Protein AF-A0AA95NER6-F1 (afdb_monomer)

Sequence (49 aa):
MNYLDCITFAAQHAQDWDLPNDLLPLVIISEAALLSGHEAGHMGHAPWD

Organism: NCBI:txid3019553

Structure (mmCIF, N/CA/C/O backbone):
data_AF-A0AA95NER6-F1
#
_entry.id   AF-A0AA95NER6-F1
#
loop_
_atom_site.group_PDB
_atom_site.id
_atom_site.type_symbol
_atom_site.label_atom_id
_atom_site.label_alt_id
_atom_site.label_comp_id
_atom_site.label_asym_id
_atom_site.label_entity_id
_atom_site.label_seq_id
_atom_site.pdbx_PDB_ins_code
_atom_site.Cartn_x
_atom_site.Cartn_y
_atom_site.Cartn_z
_atom_site.occupancy
_atom_site.B_iso_or_equiv
_atom_site.auth_seq_id
_atom_site.auth_comp_id
_atom_site.auth_asym_id
_atom_site.auth_atom_id
_atom_site.pdbx_PDB_model_num
ATOM 1 N N . MET A 1 1 ? 11.895 -4.205 -6.600 1.00 65.19 1 MET A N 1
ATOM 2 C CA . MET A 1 1 ? 10.562 -4.545 -6.061 1.00 65.19 1 MET A CA 1
ATOM 3 C C . MET A 1 1 ? 9.538 -3.902 -6.996 1.00 65.19 1 MET A C 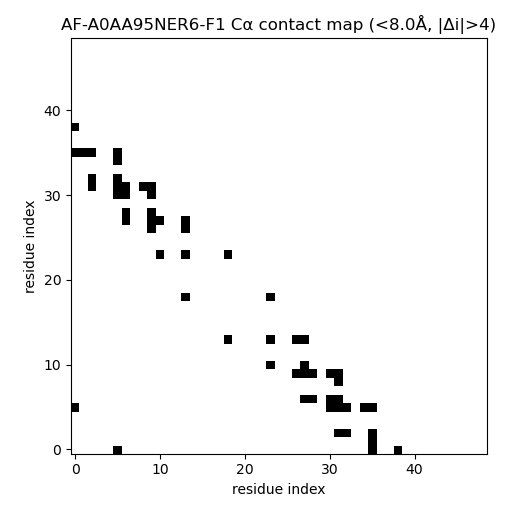1
ATOM 5 O O . MET A 1 1 ? 9.860 -2.889 -7.610 1.00 65.19 1 MET A O 1
ATOM 9 N N . ASN A 1 2 ? 8.362 -4.490 -7.238 1.00 83.06 2 ASN A N 1
ATOM 10 C CA . ASN A 1 2 ? 7.336 -3.791 -8.024 1.00 83.06 2 ASN A CA 1
ATOM 11 C C . ASN A 1 2 ? 6.548 -2.844 -7.103 1.00 83.06 2 ASN A C 1
ATOM 13 O O . ASN A 1 2 ? 6.502 -3.054 -5.894 1.00 83.06 2 ASN A O 1
ATOM 17 N N . TYR A 1 3 ? 5.882 -1.824 -7.644 1.00 79.88 3 TYR A N 1
ATOM 18 C CA . TYR A 1 3 ? 5.142 -0.851 -6.827 1.00 79.88 3 TYR A CA 1
ATOM 19 C C . TYR A 1 3 ? 4.077 -1.513 -5.927 1.00 79.88 3 TYR A C 1
ATOM 21 O O . TYR A 1 3 ? 3.881 -1.106 -4.786 1.00 79.88 3 TYR A O 1
ATOM 29 N N . LEU A 1 4 ? 3.447 -2.594 -6.402 1.00 86.56 4 LEU A N 1
ATOM 30 C CA . LEU A 1 4 ? 2.512 -3.415 -5.618 1.00 86.56 4 LEU A CA 1
ATOM 31 C C . LEU A 1 4 ? 3.168 -4.101 -4.409 1.00 86.56 4 LEU A C 1
ATOM 33 O O . LEU A 1 4 ? 2.550 -4.198 -3.346 1.00 86.56 4 LEU A O 1
ATOM 37 N N . ASP A 1 5 ? 4.419 -4.538 -4.546 1.00 87.00 5 ASP A N 1
ATOM 38 C CA . ASP A 1 5 ? 5.183 -5.112 -3.438 1.00 87.00 5 ASP A CA 1
ATOM 39 C C . ASP A 1 5 ? 5.517 -4.022 -2.406 1.00 87.00 5 ASP A C 1
ATOM 41 O O . ASP A 1 5 ? 5.392 -4.249 -1.204 1.00 87.00 5 ASP A O 1
ATOM 45 N N . CYS A 1 6 ? 5.858 -2.809 -2.863 1.00 87.06 6 CYS A N 1
ATOM 46 C CA . CYS A 1 6 ? 6.086 -1.653 -1.992 1.00 87.06 6 CYS A CA 1
ATOM 47 C C . CYS A 1 6 ? 4.815 -1.238 -1.235 1.00 87.06 6 CYS A C 1
ATOM 49 O O . CYS A 1 6 ? 4.895 -0.950 -0.045 1.00 87.06 6 CYS A O 1
ATOM 51 N N . ILE A 1 7 ? 3.644 -1.253 -1.887 1.00 89.69 7 ILE A N 1
ATOM 52 C CA . ILE A 1 7 ? 2.351 -1.008 -1.223 1.00 89.69 7 ILE A CA 1
ATOM 53 C C . ILE A 1 7 ? 2.089 -2.062 -0.152 1.00 89.69 7 ILE A C 1
ATOM 55 O O . ILE A 1 7 ? 1.685 -1.718 0.953 1.00 89.69 7 ILE A O 1
ATOM 59 N N . THR A 1 8 ? 2.312 -3.339 -0.466 1.00 90.56 8 THR A N 1
ATOM 60 C CA . THR A 1 8 ? 2.055 -4.436 0.477 1.00 90.56 8 THR A CA 1
ATOM 61 C C . THR A 1 8 ? 2.947 -4.315 1.709 1.00 90.56 8 THR A C 1
ATOM 63 O O . THR A 1 8 ? 2.462 -4.431 2.832 1.00 90.56 8 THR A O 1
ATOM 66 N N . PHE A 1 9 ? 4.227 -3.995 1.508 1.00 89.50 9 PHE A N 1
ATOM 67 C CA . PHE A 1 9 ? 5.172 -3.745 2.591 1.00 89.50 9 PHE A CA 1
ATOM 68 C C . PHE A 1 9 ? 4.784 -2.517 3.431 1.00 89.50 9 PHE A C 1
ATOM 70 O O . PHE A 1 9 ? 4.688 -2.614 4.652 1.00 89.50 9 PHE A O 1
ATOM 77 N N . ALA A 1 10 ? 4.490 -1.384 2.787 1.00 89.62 10 ALA A N 1
ATOM 78 C CA . ALA A 1 10 ? 4.080 -0.157 3.468 1.00 89.62 10 ALA A CA 1
ATOM 79 C C . ALA A 1 10 ? 2.757 -0.333 4.233 1.00 89.62 10 ALA A C 1
ATOM 81 O O . ALA A 1 10 ? 2.594 0.198 5.324 1.00 89.62 10 ALA A O 1
ATOM 82 N N . ALA A 1 11 ? 1.821 -1.128 3.707 1.00 88.75 11 ALA A N 1
ATOM 83 C CA . ALA A 1 11 ? 0.581 -1.473 4.395 1.00 88.75 11 ALA A CA 1
ATOM 84 C C . ALA A 1 11 ? 0.837 -2.300 5.655 1.00 88.75 11 ALA A C 1
ATOM 86 O O . ALA A 1 11 ? 0.275 -1.994 6.701 1.00 88.75 11 ALA A O 1
ATOM 87 N N . GLN A 1 12 ? 1.702 -3.314 5.582 1.00 89.81 12 GLN A N 1
ATOM 88 C CA . GLN A 1 12 ? 2.084 -4.109 6.752 1.00 89.81 12 GLN A CA 1
ATOM 89 C C . GLN A 1 12 ? 2.797 -3.263 7.811 1.00 89.81 12 GLN A C 1
ATOM 91 O O . GLN A 1 12 ? 2.552 -3.447 8.998 1.00 89.81 12 GLN A O 1
ATOM 96 N N . HIS A 1 13 ? 3.635 -2.321 7.383 1.00 86.75 13 HIS A N 1
ATOM 97 C CA . HIS A 1 13 ? 4.346 -1.415 8.276 1.00 86.75 13 HIS A CA 1
ATOM 98 C C . HIS A 1 13 ? 3.406 -0.390 8.932 1.00 86.75 13 HIS A C 1
ATOM 100 O O . HIS A 1 13 ? 3.454 -0.202 10.143 1.00 86.75 13 HIS A O 1
ATOM 106 N N . ALA A 1 14 ? 2.473 0.190 8.173 1.00 86.31 14 ALA A N 1
ATOM 107 C CA . ALA A 1 14 ? 1.493 1.146 8.686 1.00 86.31 14 ALA A CA 1
ATOM 108 C C . ALA A 1 14 ? 0.469 0.520 9.653 1.00 86.31 14 ALA A C 1
ATOM 110 O O . ALA A 1 14 ? -0.135 1.241 10.440 1.00 86.31 14 ALA A O 1
ATOM 111 N N . GLN A 1 15 ? 0.265 -0.804 9.620 1.00 84.31 15 GLN A N 1
ATOM 112 C CA . GLN A 1 15 ? -0.564 -1.516 10.607 1.00 84.31 15 GLN A CA 1
ATOM 113 C C . GLN A 1 15 ? 0.063 -1.553 12.008 1.00 84.31 15 GLN A C 1
ATOM 115 O O . GLN A 1 15 ? -0.664 -1.721 12.982 1.00 84.31 15 GLN A O 1
ATOM 120 N N . ASP A 1 16 ? 1.385 -1.409 12.111 1.00 85.25 16 ASP A N 1
ATOM 121 C CA . ASP A 1 16 ? 2.095 -1.320 13.392 1.00 85.25 16 ASP A CA 1
ATOM 122 C C . ASP A 1 16 ? 2.000 0.091 14.004 1.00 85.25 16 ASP A C 1
ATOM 124 O O . ASP A 1 16 ? 2.233 0.289 15.195 1.00 85.25 16 ASP A O 1
ATOM 128 N N . TRP A 1 17 ? 1.630 1.090 13.199 1.00 82.00 17 TRP A N 1
ATOM 129 C CA . TRP A 1 17 ? 1.565 2.481 13.628 1.00 82.00 17 TRP A CA 1
ATOM 130 C C . TRP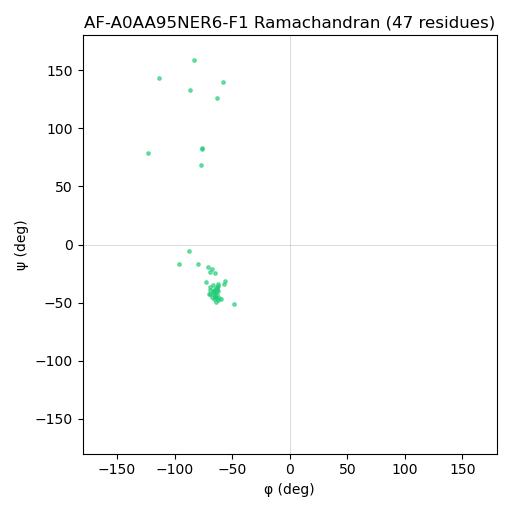 A 1 17 ? 0.203 2.794 14.256 1.00 82.00 17 TRP A C 1
ATOM 132 O O . TRP A 1 17 ? -0.847 2.516 13.679 1.00 82.00 17 TRP A O 1
ATOM 142 N N . ASP A 1 18 ? 0.212 3.460 15.413 1.00 83.50 18 ASP A N 1
ATOM 143 C CA . ASP A 1 18 ? -0.998 3.985 16.063 1.00 83.50 18 ASP A CA 1
ATOM 144 C C . ASP A 1 18 ? -1.460 5.277 15.354 1.00 83.50 18 ASP A C 1
ATOM 146 O O . ASP A 1 18 ? -1.293 6.399 15.837 1.00 83.50 18 ASP 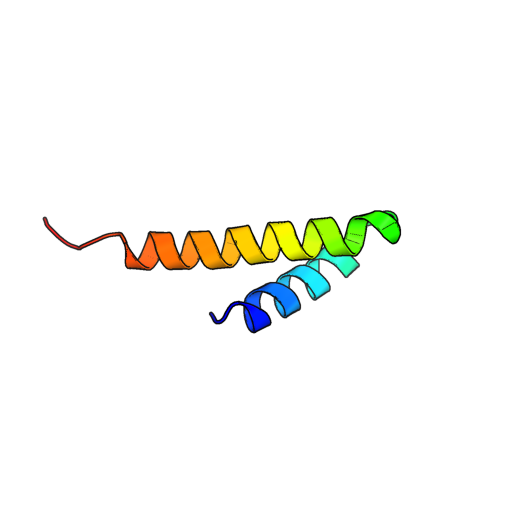A O 1
ATOM 150 N N . LEU A 1 19 ? -1.935 5.123 14.115 1.00 81.75 19 LEU A N 1
ATOM 151 C CA . LEU A 1 19 ? -2.346 6.210 13.230 1.00 81.75 19 LEU A CA 1
ATOM 152 C C . LEU A 1 19 ? -3.864 6.157 12.985 1.00 81.75 19 LEU A C 1
ATOM 154 O O . LEU A 1 19 ? -4.425 5.071 12.823 1.00 81.75 19 LEU A O 1
ATOM 158 N N . PRO A 1 20 ? -4.562 7.304 12.888 1.00 86.38 20 PRO A N 1
ATOM 159 C CA . PRO A 1 20 ? -5.967 7.313 12.494 1.00 86.38 20 PRO A CA 1
ATOM 160 C C . PRO A 1 20 ? -6.179 6.673 11.114 1.00 86.38 20 PRO A C 1
ATOM 162 O O . PRO A 1 20 ? -5.426 6.922 10.168 1.00 86.38 20 PRO A O 1
ATOM 165 N N . ASN A 1 21 ? -7.260 5.896 10.993 1.00 84.50 21 ASN A N 1
ATOM 166 C CA . ASN A 1 21 ? -7.586 5.128 9.787 1.00 84.50 21 ASN A CA 1
ATOM 167 C C . ASN A 1 21 ? -7.687 5.991 8.519 1.00 84.50 21 ASN A C 1
ATOM 169 O O . ASN A 1 21 ? -7.334 5.531 7.437 1.00 84.50 21 ASN A O 1
ATOM 173 N N . ASP A 1 22 ? -8.112 7.248 8.649 1.00 87.75 22 ASP A N 1
ATOM 174 C CA . ASP A 1 22 ? -8.192 8.197 7.535 1.00 87.75 22 ASP A CA 1
ATOM 175 C C . ASP A 1 22 ? -6.820 8.563 6.940 1.00 87.75 22 ASP A C 1
ATOM 177 O O . ASP A 1 22 ? -6.732 8.935 5.771 1.00 87.75 22 ASP A O 1
ATOM 181 N N . LEU A 1 23 ? -5.737 8.441 7.718 1.00 86.56 23 LEU A N 1
ATOM 182 C CA . LEU A 1 23 ? -4.372 8.752 7.279 1.00 86.56 23 LEU A CA 1
ATOM 183 C C . LEU A 1 23 ? -3.584 7.522 6.807 1.00 86.56 23 LEU A C 1
ATOM 185 O O . LEU A 1 23 ? -2.601 7.690 6.085 1.00 86.56 23 LEU A O 1
ATOM 189 N N . LEU A 1 24 ? -4.022 6.303 7.143 1.00 86.50 24 LEU A N 1
ATOM 190 C CA . LEU A 1 24 ? -3.408 5.054 6.669 1.00 86.50 24 LEU A CA 1
ATOM 191 C C . LEU A 1 24 ? -3.174 5.023 5.148 1.00 86.50 24 LEU A C 1
ATOM 193 O O . LEU A 1 24 ? -2.039 4.771 4.744 1.00 86.50 24 LEU A O 1
ATOM 197 N N . PRO A 1 25 ? -4.164 5.313 4.276 1.00 88.62 25 PRO A N 1
ATOM 198 C CA . PRO A 1 25 ? -3.932 5.252 2.833 1.00 88.62 25 PRO A CA 1
ATOM 199 C C . PRO A 1 25 ? -2.868 6.253 2.368 1.00 88.62 25 PRO A C 1
ATOM 201 O O . PRO A 1 25 ? -2.090 5.948 1.467 1.00 88.62 25 PRO A O 1
ATOM 204 N N . LEU A 1 26 ? -2.791 7.429 2.999 1.00 89.94 26 LEU A N 1
ATOM 205 C CA . LEU A 1 26 ? -1.807 8.452 2.654 1.00 89.94 26 LEU A CA 1
ATOM 206 C C . LEU A 1 26 ? -0.382 8.020 3.028 1.00 89.94 26 LEU A C 1
ATOM 208 O O . LEU A 1 26 ? 0.544 8.219 2.237 1.00 89.94 26 LEU A O 1
ATOM 212 N N . VAL A 1 27 ? -0.212 7.415 4.207 1.00 88.75 27 VAL A N 1
ATOM 213 C CA . VAL A 1 27 ? 1.083 6.896 4.678 1.00 88.75 27 VAL A CA 1
ATOM 214 C C . VAL A 1 27 ? 1.554 5.743 3.801 1.00 88.75 27 VAL A C 1
ATOM 216 O O . VAL A 1 27 ? 2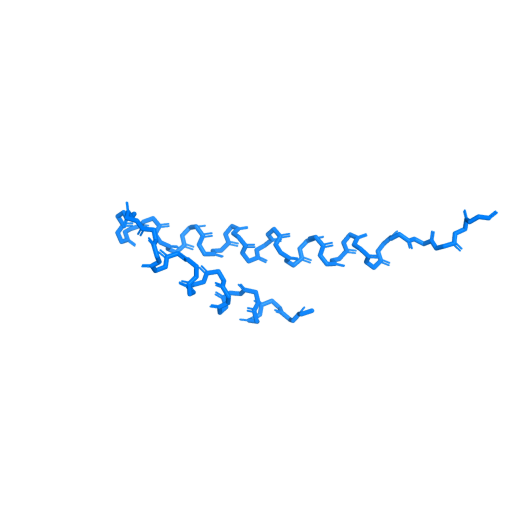.675 5.787 3.301 1.00 88.75 27 VAL A O 1
ATOM 219 N N . ILE A 1 28 ? 0.669 4.790 3.501 1.00 90.56 28 ILE A N 1
ATOM 220 C CA . ILE A 1 28 ? 0.985 3.632 2.655 1.00 90.56 28 ILE A CA 1
ATOM 221 C C . ILE A 1 28 ? 1.437 4.074 1.259 1.00 90.56 28 ILE A C 1
ATOM 223 O O . ILE A 1 28 ? 2.453 3.595 0.759 1.00 90.56 28 ILE A O 1
ATOM 227 N N . ILE A 1 29 ? 0.717 5.008 0.625 1.00 90.06 29 ILE A N 1
ATOM 228 C CA . ILE A 1 29 ? 1.070 5.505 -0.714 1.00 90.06 29 ILE A CA 1
ATOM 229 C C . IL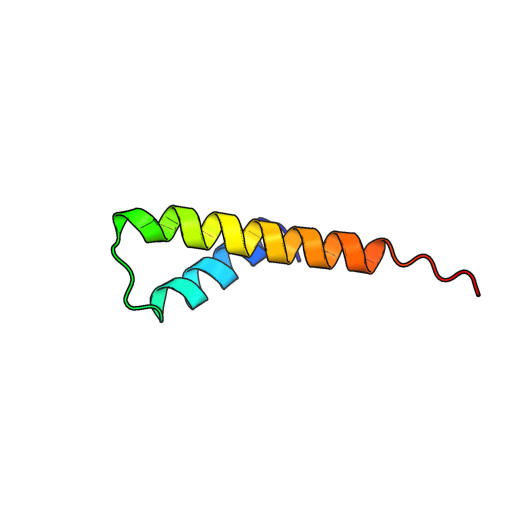E A 1 29 ? 2.400 6.269 -0.680 1.00 90.06 29 ILE A C 1
ATOM 231 O O . ILE A 1 29 ? 3.213 6.110 -1.593 1.00 90.06 29 ILE A O 1
ATOM 235 N N . SER A 1 30 ? 2.634 7.071 0.362 1.00 87.75 30 SER A N 1
ATOM 236 C CA . SER A 1 30 ? 3.864 7.856 0.508 1.00 87.75 30 SER A CA 1
ATOM 237 C C . SER A 1 30 ? 5.086 6.963 0.729 1.00 87.75 30 SER A C 1
ATOM 239 O O . SER A 1 30 ? 6.100 7.145 0.057 1.00 87.75 30 SER A O 1
ATOM 241 N N . GLU A 1 31 ? 4.989 5.960 1.605 1.00 89.00 31 GLU A N 1
ATOM 242 C CA . GLU A 1 31 ? 6.053 4.973 1.814 1.00 89.00 31 GLU A CA 1
ATOM 243 C C . GLU A 1 31 ? 6.290 4.121 0.570 1.00 89.00 31 GLU A C 1
ATOM 245 O O . GLU A 1 31 ? 7.436 3.938 0.165 1.00 89.00 31 GLU A O 1
ATOM 250 N N . ALA A 1 32 ? 5.232 3.649 -0.091 1.00 89.12 32 ALA A N 1
ATOM 251 C CA . ALA A 1 32 ? 5.376 2.863 -1.309 1.00 89.12 32 ALA A CA 1
ATOM 252 C C . ALA A 1 32 ? 6.058 3.661 -2.432 1.00 89.12 32 ALA A C 1
ATOM 254 O O . ALA A 1 32 ? 6.903 3.123 -3.149 1.00 89.12 32 ALA A O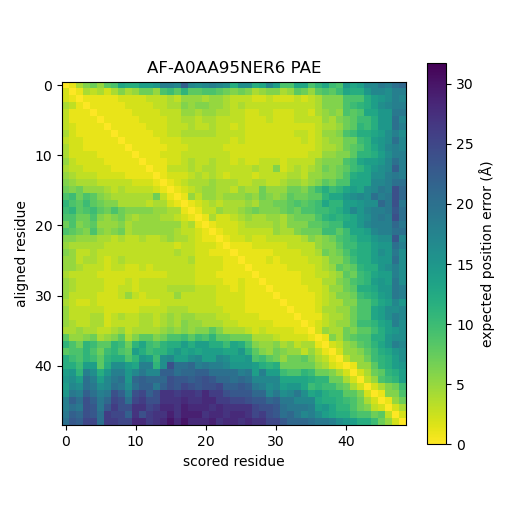 1
ATOM 255 N N . ALA A 1 33 ? 5.726 4.949 -2.572 1.00 86.56 33 ALA A N 1
ATOM 256 C CA . ALA A 1 33 ? 6.374 5.845 -3.525 1.00 86.56 33 ALA A CA 1
ATOM 257 C C . ALA A 1 33 ? 7.842 6.110 -3.160 1.00 86.56 33 ALA A C 1
ATOM 259 O O . ALA A 1 33 ? 8.695 6.117 -4.046 1.00 86.56 33 ALA A O 1
ATOM 260 N N . LEU A 1 34 ? 8.153 6.277 -1.870 1.00 86.12 34 LEU A N 1
ATOM 261 C CA . LEU A 1 34 ? 9.524 6.446 -1.388 1.00 86.12 34 LEU A CA 1
ATOM 262 C C . LEU A 1 34 ? 10.366 5.190 -1.645 1.00 86.12 34 LEU A C 1
ATOM 264 O O . LEU A 1 34 ? 11.469 5.301 -2.168 1.00 86.12 34 LEU A O 1
ATOM 268 N N . LEU A 1 35 ? 9.839 4.004 -1.332 1.00 83.56 35 LEU A N 1
ATOM 269 C CA . LEU A 1 35 ? 10.501 2.715 -1.555 1.00 83.56 35 LEU A CA 1
ATOM 270 C C . LEU A 1 35 ? 10.747 2.470 -3.045 1.00 83.56 35 LEU A C 1
ATOM 272 O O 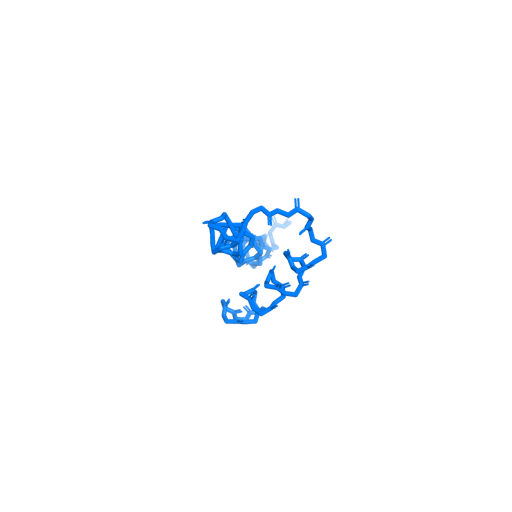. LEU A 1 35 ? 11.867 2.164 -3.448 1.00 83.56 35 LEU A O 1
ATOM 276 N N . SER A 1 36 ? 9.726 2.688 -3.875 1.00 82.62 36 SER A N 1
ATOM 277 C CA . SER A 1 36 ? 9.842 2.540 -5.326 1.00 82.62 36 SER A CA 1
ATOM 278 C C . SER A 1 36 ? 10.809 3.563 -5.937 1.00 82.62 36 SER A C 1
ATOM 280 O O . SER A 1 36 ? 11.599 3.218 -6.816 1.00 82.62 36 SER A O 1
ATOM 282 N N . GLY A 1 37 ? 10.807 4.805 -5.444 1.00 78.06 37 GLY A N 1
ATOM 283 C CA . GLY A 1 37 ? 11.748 5.847 -5.854 1.00 78.06 37 GLY A CA 1
ATOM 284 C C . GLY A 1 37 ? 13.184 5.583 -5.395 1.00 78.06 37 GLY A C 1
ATOM 285 O O . GLY A 1 37 ? 14.121 5.849 -6.145 1.00 78.06 37 GLY A O 1
ATOM 286 N N . HIS A 1 38 ? 13.375 5.016 -4.201 1.00 67.75 38 HIS A N 1
ATOM 287 C CA . HIS A 1 38 ? 14.685 4.620 -3.685 1.00 67.75 38 HIS A CA 1
ATOM 288 C C . HIS A 1 38 ? 15.288 3.490 -4.524 1.00 67.75 38 HIS A C 1
ATOM 290 O O . HIS A 1 38 ? 16.458 3.552 -4.890 1.00 67.75 38 HIS A O 1
ATOM 296 N N . GLU A 1 39 ? 14.485 2.498 -4.911 1.00 62.75 39 GLU A N 1
ATOM 297 C CA . GLU A 1 39 ? 14.930 1.445 -5.824 1.00 62.75 39 GLU A CA 1
ATOM 298 C C . GLU A 1 39 ? 15.248 1.967 -7.228 1.00 62.75 39 GLU A C 1
ATOM 300 O O . GLU A 1 39 ? 16.262 1.581 -7.813 1.00 62.75 39 GLU A O 1
ATOM 305 N N . ALA A 1 40 ? 14.434 2.886 -7.756 1.00 59.34 40 ALA A N 1
ATOM 306 C CA . ALA A 1 40 ? 14.713 3.541 -9.031 1.00 59.34 40 ALA A CA 1
ATOM 307 C C . ALA A 1 40 ? 16.011 4.371 -8.975 1.00 59.34 40 ALA A C 1
ATOM 309 O O . ALA A 1 40 ? 16.799 4.356 -9.920 1.00 59.34 40 ALA A O 1
ATOM 310 N N . GLY A 1 41 ? 16.272 5.045 -7.851 1.00 59.81 41 GLY A N 1
ATOM 311 C CA . GLY A 1 41 ? 17.520 5.766 -7.597 1.00 59.81 41 GLY A CA 1
ATOM 312 C C . GLY A 1 41 ? 18.734 4.843 -7.473 1.00 59.81 41 GLY A C 1
ATOM 313 O O . GLY A 1 41 ? 19.811 5.184 -7.957 1.00 59.81 41 GLY A O 1
ATOM 314 N N . HIS A 1 42 ? 18.562 3.648 -6.905 1.00 55.12 42 HIS A N 1
ATOM 315 C CA . HIS A 1 42 ? 19.634 2.660 -6.773 1.00 55.12 42 HIS A CA 1
ATOM 316 C C . HIS A 1 42 ? 19.990 2.002 -8.119 1.00 55.12 42 HIS A C 1
ATOM 318 O O . HIS A 1 42 ? 21.161 1.737 -8.375 1.00 55.12 42 HIS A O 1
ATOM 324 N N . MET A 1 43 ? 19.021 1.833 -9.029 1.00 55.84 43 MET A N 1
ATOM 325 C CA . MET A 1 43 ? 19.290 1.484 -10.437 1.00 55.84 43 MET A CA 1
ATOM 326 C C . MET A 1 43 ? 19.920 2.638 -11.241 1.00 55.84 43 MET A C 1
ATOM 328 O O . MET A 1 43 ? 20.517 2.400 -12.288 1.00 55.84 43 MET A O 1
ATOM 332 N N . GLY A 1 44 ? 19.790 3.879 -10.762 1.00 52.91 44 GLY A N 1
ATOM 333 C CA . GLY A 1 44 ? 20.350 5.086 -11.371 1.00 52.91 44 GLY A CA 1
ATOM 334 C C . GLY A 1 44 ? 21.784 5.421 -10.951 1.00 52.91 44 GLY A C 1
ATOM 335 O O . GLY A 1 44 ? 22.366 6.348 -11.518 1.00 52.91 44 GLY A O 1
ATOM 336 N N . HIS A 1 45 ? 22.385 4.686 -10.004 1.00 51.88 45 HIS A N 1
ATOM 337 C CA . HIS A 1 45 ? 23.824 4.781 -9.752 1.00 51.88 45 HIS A CA 1
ATOM 338 C C . HIS A 1 45 ? 24.561 4.030 -10.857 1.00 51.88 45 HIS A C 1
ATOM 340 O O . HIS A 1 45 ? 24.888 2.849 -10.755 1.00 51.88 45 HIS A O 1
ATOM 346 N N . ALA A 1 46 ? 24.751 4.719 -11.972 1.00 56.94 46 ALA A N 1
ATOM 347 C CA . ALA A 1 46 ? 25.537 4.201 -13.062 1.00 56.94 46 ALA A CA 1
ATOM 348 C C . ALA A 1 46 ? 26.996 4.014 -12.577 1.00 56.94 46 ALA A C 1
ATOM 350 O O . ALA A 1 46 ? 27.580 4.959 -12.045 1.00 56.94 46 ALA A O 1
ATOM 351 N N . PRO A 1 47 ? 27.578 2.808 -12.721 1.00 55.72 47 PRO A N 1
ATOM 352 C CA . PRO A 1 47 ? 28.956 2.533 -12.342 1.00 55.72 47 PRO A CA 1
ATOM 353 C C . PRO A 1 47 ? 29.879 3.132 -13.403 1.00 55.72 47 PRO A C 1
ATOM 355 O O . PRO A 1 47 ? 30.286 2.456 -14.342 1.00 55.72 47 PRO A O 1
ATOM 358 N N . TRP A 1 48 ? 30.152 4.423 -13.308 1.00 60.84 48 TRP A N 1
ATOM 359 C CA . TRP A 1 48 ? 31.283 5.035 -13.998 1.00 60.84 48 TRP A CA 1
ATOM 360 C C . TRP A 1 48 ? 32.159 5.718 -12.953 1.00 60.84 48 TRP A C 1
ATOM 362 O O . TRP A 1 48 ? 32.063 6.919 -12.702 1.00 60.84 48 TRP A O 1
ATOM 372 N N . ASP A 1 49 ? 32.938 4.855 -12.294 1.00 44.59 49 ASP A N 1
ATOM 373 C CA . ASP A 1 49 ? 34.382 5.064 -12.090 1.00 44.59 49 ASP A CA 1
ATOM 374 C C . ASP A 1 49 ? 35.099 5.224 -13.452 1.00 44.59 49 ASP A C 1
ATOM 376 O O . ASP A 1 49 ? 36.228 5.758 -13.481 1.00 44.59 49 ASP A O 1
#

Solvent-accessible surface area (backbone atoms only — not comparable to full-atom values): 2891 Å² total; per-residue (Å²): 129,55,62,69,56,29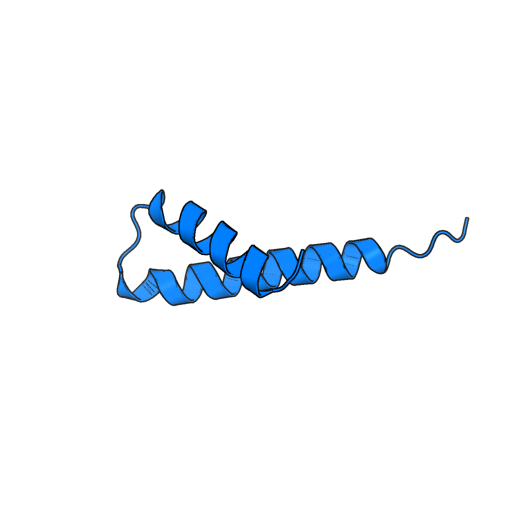,36,53,51,24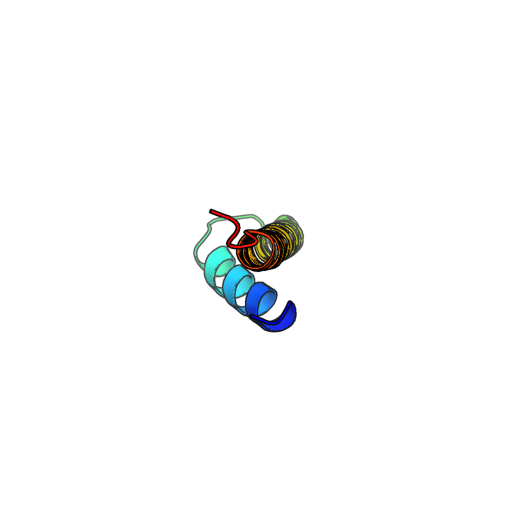,45,60,54,54,69,75,48,99,62,62,76,87,51,47,65,57,52,21,53,51,46,12,50,50,51,46,49,51,53,54,50,62,72,62,61,69,91,78,130

Radius of gyration: 13.36 Å; Cα contacts (8 Å, |Δi|>4): 29; chains: 1; bounding box: 43×14×30 Å

Nearest PDB structures (foldseek):
  6ys8-assembly1_E  TM=5.193E-01  e=7.882E+00  Flavobacterium johnsoniae
  6ys8-assembly1_F  TM=5.148E-01  e=9.617E+00  Flavobacterium johnsoniae

Secondary structure (DSSP, 8-state):
--HHHHHHHHHHHHTSS---TTTHHHHHHHHHHHHHHHHHHHHT-----

Foldseek 3Di:
DDLVVQLVVQLVVLVVDPDPPVCSVVSSNVRSCVVVVVVVVVVVPDPDD

Mean predicted aligned error: 8.0 Å

pLDDT: mean 78.83, std 13.37, range [44.59, 90.56]